Protein AF-A0A2S9FKC2-F1 (afdb_monomer_lite)

Foldseek 3Di:
DVVVQQVVCCVPPVDGPVVVLVVVLLVVLLVDLLVDAPVPDDLCVSCVVSPNPDSVVSQVVNCVVPVDGSVVSNVD

Structure (mmCIF, N/CA/C/O backbone):
data_AF-A0A2S9FKC2-F1
#
_entry.id   AF-A0A2S9FKC2-F1
#
loop_
_atom_site.group_PDB
_atom_site.id
_atom_site.type_symbol
_atom_site.label_atom_id
_atom_site.label_alt_id
_atom_site.label_comp_id
_atom_site.label_asym_id
_atom_site.label_entity_id
_atom_site.label_seq_id
_atom_site.pdbx_PDB_ins_code
_atom_site.Cartn_x
_atom_site.Cartn_y
_atom_site.Cartn_z
_atom_site.occupancy
_atom_site.B_iso_or_equiv
_atom_site.auth_seq_id
_atom_site.auth_comp_id
_atom_site.auth_asym_id
_atom_site.auth_atom_id
_atom_site.pdbx_PDB_model_num
ATOM 1 N N . THR A 1 1 ? 25.731 -5.696 -14.691 1.00 55.09 1 THR A N 1
ATOM 2 C CA . THR A 1 1 ? 25.521 -4.229 -14.570 1.00 55.09 1 THR A CA 1
ATOM 3 C C . THR A 1 1 ? 24.033 -3.948 -14.377 1.00 55.09 1 THR A C 1
ATOM 5 O O . THR A 1 1 ? 23.240 -4.850 -14.634 1.00 55.09 1 THR A O 1
ATOM 8 N N . PRO A 1 2 ? 23.604 -2.741 -13.958 1.00 61.47 2 PRO A N 1
ATOM 9 C CA . PRO A 1 2 ? 22.179 -2.392 -13.814 1.00 61.47 2 PRO A CA 1
ATOM 10 C C . PRO A 1 2 ? 21.322 -2.702 -15.060 1.00 61.47 2 PRO A C 1
ATOM 12 O O . PRO A 1 2 ? 20.153 -3.063 -14.939 1.00 61.47 2 PRO A O 1
ATOM 15 N N . ARG A 1 3 ? 21.928 -2.662 -16.257 1.00 62.59 3 ARG A N 1
ATOM 16 C CA . ARG A 1 3 ? 21.305 -3.058 -17.534 1.00 62.59 3 ARG A CA 1
ATOM 17 C C . ARG A 1 3 ? 20.968 -4.552 -17.623 1.00 62.59 3 ARG A C 1
ATOM 19 O O . ARG A 1 3 ? 19.933 -4.897 -18.179 1.00 62.59 3 ARG A O 1
ATOM 26 N N . THR A 1 4 ? 21.784 -5.434 -17.047 1.00 67.75 4 THR A N 1
ATOM 27 C CA . THR A 1 4 ? 21.540 -6.889 -17.039 1.00 67.75 4 THR A CA 1
ATOM 28 C C . THR A 1 4 ? 20.289 -7.242 -16.228 1.00 67.75 4 THR A C 1
ATOM 30 O O . THR A 1 4 ? 19.485 -8.054 -16.667 1.00 67.75 4 THR A O 1
ATOM 33 N N . VAL A 1 5 ? 20.068 -6.584 -15.082 1.00 61.78 5 VAL A N 1
ATOM 34 C CA . VAL A 1 5 ? 18.876 -6.807 -14.239 1.00 61.78 5 VAL A CA 1
ATOM 35 C C . VAL A 1 5 ? 17.606 -6.306 -14.932 1.00 61.78 5 VAL A C 1
ATOM 37 O O . VAL A 1 5 ? 16.594 -7.003 -14.947 1.00 61.78 5 VAL A O 1
ATOM 40 N N . GLN A 1 6 ? 17.663 -5.128 -15.562 1.00 59.72 6 GLN A N 1
ATOM 41 C CA . GLN A 1 6 ? 16.543 -4.596 -16.347 1.00 59.72 6 GLN A CA 1
ATOM 42 C C . GLN A 1 6 ? 16.190 -5.501 -17.538 1.00 59.72 6 GLN A C 1
ATOM 44 O O . GLN A 1 6 ? 15.010 -5.736 -17.797 1.00 59.72 6 GLN A O 1
ATOM 49 N N . TYR A 1 7 ? 17.201 -6.035 -18.230 1.00 60.38 7 TYR A N 1
ATOM 50 C CA . TYR A 1 7 ? 17.019 -6.944 -19.361 1.00 60.38 7 TYR A CA 1
ATOM 51 C C . TYR A 1 7 ? 16.388 -8.279 -18.939 1.00 60.38 7 TYR A C 1
ATOM 53 O O . TYR A 1 7 ? 15.447 -8.735 -19.583 1.00 60.38 7 TYR A O 1
ATOM 61 N N . MET A 1 8 ? 16.827 -8.871 -17.823 1.00 58.28 8 MET A N 1
ATOM 62 C CA . MET A 1 8 ? 16.269 -10.139 -17.328 1.00 58.28 8 MET A CA 1
ATOM 63 C C . MET A 1 8 ? 14.814 -10.013 -16.849 1.00 58.28 8 MET A C 1
ATOM 65 O O . MET A 1 8 ? 14.024 -10.923 -17.079 1.00 58.28 8 MET A O 1
ATOM 69 N N . PHE A 1 9 ? 14.420 -8.878 -16.260 1.00 54.22 9 PHE A N 1
ATOM 70 C CA . PHE A 1 9 ? 13.018 -8.621 -15.896 1.00 54.22 9 PHE A CA 1
ATOM 71 C C . PHE A 1 9 ? 12.108 -8.484 -17.119 1.00 54.22 9 PHE A C 1
ATOM 73 O O . PHE A 1 9 ? 11.026 -9.069 -17.153 1.00 54.22 9 PHE A O 1
ATOM 80 N N . ARG A 1 10 ? 12.571 -7.766 -18.151 1.00 54.47 10 ARG A N 1
ATOM 81 C CA . ARG A 1 10 ? 11.820 -7.631 -19.403 1.00 54.47 10 ARG A CA 1
ATOM 82 C C . ARG A 1 10 ? 11.705 -8.968 -20.143 1.00 54.47 10 ARG A C 1
ATOM 84 O O . ARG A 1 10 ? 10.669 -9.227 -20.733 1.00 54.47 10 ARG A O 1
ATOM 91 N N . LYS A 1 11 ? 12.750 -9.801 -20.102 1.00 54.16 11 LYS A N 1
ATOM 92 C CA . LYS A 1 11 ? 12.825 -11.077 -20.830 1.00 54.16 11 LYS A CA 1
ATOM 93 C C . LYS A 1 11 ? 12.032 -12.221 -20.179 1.00 54.16 11 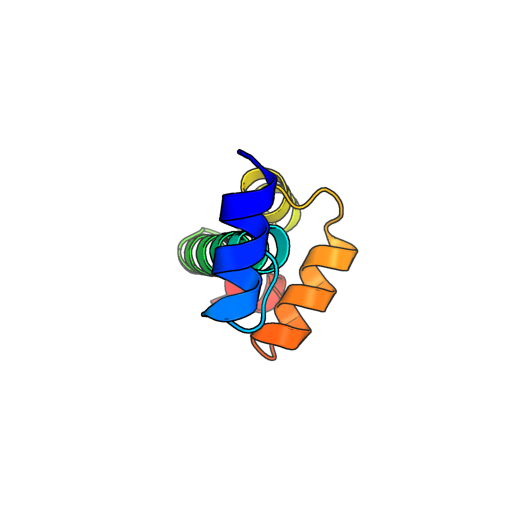LYS A C 1
ATOM 95 O O . LYS A 1 11 ? 11.690 -13.165 -20.881 1.00 54.16 11 LYS A O 1
ATOM 100 N N . HIS A 1 12 ? 11.755 -12.158 -18.874 1.00 55.72 12 HIS A N 1
ATOM 101 C CA . HIS A 1 12 ? 11.146 -13.282 -18.147 1.00 55.72 12 HIS A CA 1
ATOM 102 C C . HIS A 1 12 ? 9.813 -12.986 -17.446 1.00 55.72 12 HIS A C 1
ATOM 104 O O . HIS A 1 12 ? 9.162 -13.935 -17.024 1.00 55.72 12 HIS A O 1
ATOM 110 N N . LEU A 1 13 ? 9.396 -11.722 -17.295 1.00 57.66 13 LEU A N 1
ATOM 111 C CA . LEU A 1 13 ? 8.210 -11.368 -16.493 1.00 57.66 13 LEU A CA 1
ATOM 112 C C . LEU A 1 13 ? 7.277 -10.333 -17.155 1.00 57.66 13 LEU A C 1
ATOM 114 O O . LEU A 1 13 ? 6.397 -9.810 -16.476 1.00 57.66 13 LEU A O 1
ATOM 118 N N . ASP A 1 14 ? 7.504 -9.971 -18.427 1.00 62.53 14 ASP A N 1
ATOM 119 C CA . ASP A 1 14 ? 6.768 -8.922 -19.173 1.00 62.53 14 ASP A CA 1
ATOM 120 C C . ASP A 1 14 ? 6.632 -7.572 -18.438 1.00 62.53 14 ASP A C 1
ATOM 122 O O . ASP A 1 14 ? 5.812 -6.714 -18.765 1.00 62.53 14 ASP A O 1
ATOM 126 N N . THR A 1 15 ? 7.480 -7.332 -17.438 1.00 63.50 15 THR A N 1
ATOM 127 C CA . THR A 1 15 ? 7.344 -6.205 -16.518 1.00 63.50 15 THR A CA 1
ATOM 128 C C . THR A 1 15 ? 8.692 -5.567 -16.224 1.00 63.50 15 THR A C 1
ATOM 130 O O . THR A 1 15 ? 9.758 -6.142 -16.451 1.00 63.50 15 THR A O 1
ATOM 133 N N . THR A 1 16 ? 8.676 -4.330 -15.739 1.00 73.19 16 THR A N 1
ATOM 134 C CA . THR A 1 16 ? 9.897 -3.666 -15.280 1.00 73.19 16 THR A CA 1
ATOM 135 C C . THR A 1 16 ? 10.171 -4.043 -13.819 1.00 73.19 16 THR A C 1
ATOM 137 O O . THR A 1 16 ? 9.228 -4.275 -13.058 1.00 73.19 16 THR A O 1
ATOM 140 N N . PRO A 1 17 ? 11.436 -4.031 -13.359 1.00 73.38 17 PRO A N 1
ATOM 141 C CA . PRO A 1 17 ? 11.755 -4.258 -11.945 1.00 73.38 17 PRO A CA 1
ATOM 142 C C . PRO A 1 17 ? 10.959 -3.351 -10.994 1.00 73.38 17 PRO A C 1
ATOM 144 O O . PRO A 1 17 ? 10.546 -3.760 -9.911 1.00 73.38 17 PRO A O 1
ATOM 147 N N . THR A 1 18 ? 10.693 -2.113 -11.418 1.00 77.44 18 THR A N 1
ATOM 148 C CA . THR A 1 18 ? 9.919 -1.136 -10.648 1.00 77.44 18 THR A CA 1
ATOM 149 C C . THR A 1 18 ? 8.433 -1.478 -10.573 1.00 77.44 18 THR A C 1
ATOM 151 O O . THR A 1 18 ? 7.825 -1.263 -9.526 1.00 77.44 18 THR A O 1
ATOM 154 N N . ALA A 1 19 ? 7.843 -2.024 -11.637 1.00 81.50 19 ALA A N 1
ATOM 155 C CA . ALA A 1 19 ? 6.455 -2.477 -11.635 1.00 81.50 19 ALA A CA 1
ATOM 156 C C . ALA A 1 19 ? 6.272 -3.730 -10.765 1.00 81.50 19 ALA A C 1
ATOM 158 O O . ALA A 1 19 ? 5.346 -3.776 -9.957 1.00 81.50 19 ALA A O 1
ATOM 159 N N . TYR A 1 20 ? 7.206 -4.683 -10.827 1.00 85.19 20 TYR A N 1
ATOM 160 C CA . TYR A 1 20 ? 7.184 -5.862 -9.958 1.00 85.19 20 TYR A CA 1
ATOM 161 C C . TYR A 1 20 ? 7.314 -5.503 -8.470 1.00 85.19 20 TYR A C 1
ATOM 163 O O . TYR A 1 20 ? 6.513 -5.937 -7.643 1.00 85.19 20 TYR A O 1
ATOM 171 N N . LEU A 1 21 ? 8.268 -4.632 -8.117 1.00 87.44 21 LEU A N 1
ATOM 172 C CA . LEU A 1 21 ? 8.404 -4.142 -6.741 1.00 87.44 21 LEU A CA 1
ATOM 173 C C . LEU A 1 21 ? 7.157 -3.387 -6.266 1.00 87.44 21 LEU A C 1
ATOM 175 O O . LEU A 1 21 ? 6.764 -3.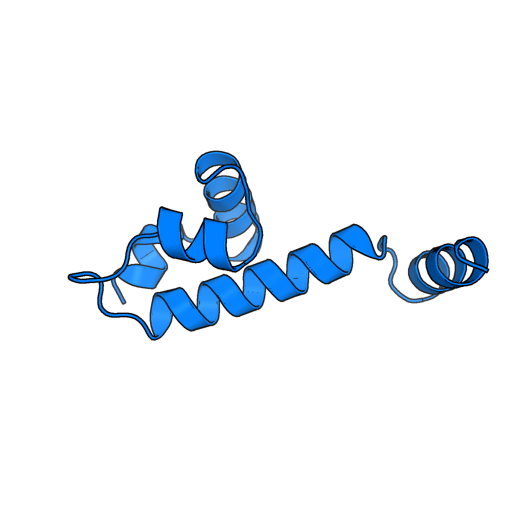523 -5.107 1.00 87.44 21 LEU A O 1
ATOM 179 N N . ARG A 1 22 ? 6.513 -2.610 -7.147 1.00 90.88 22 ARG A N 1
ATOM 180 C CA . ARG A 1 22 ? 5.234 -1.953 -6.836 1.00 90.88 22 ARG A CA 1
ATOM 181 C C . ARG A 1 22 ? 4.129 -2.967 -6.552 1.00 90.88 22 ARG A C 1
ATOM 183 O O . ARG A 1 22 ? 3.411 -2.774 -5.579 1.00 90.88 22 ARG A O 1
ATOM 190 N N . ALA A 1 23 ? 4.026 -4.045 -7.329 1.00 91.38 23 ALA A N 1
ATOM 191 C CA . ALA A 1 23 ? 3.043 -5.102 -7.088 1.00 91.38 23 ALA A CA 1
ATOM 192 C C . ALA A 1 23 ? 3.259 -5.783 -5.725 1.00 91.38 23 ALA A C 1
ATOM 194 O O . ALA A 1 23 ? 2.311 -5.945 -4.958 1.00 91.38 23 ALA A O 1
ATOM 195 N N . ILE A 1 24 ? 4.513 -6.090 -5.366 1.00 94.62 24 ILE A N 1
ATOM 196 C CA . ILE A 1 24 ? 4.848 -6.638 -4.040 1.00 94.62 24 ILE A CA 1
ATOM 197 C C . ILE A 1 24 ? 4.445 -5.666 -2.926 1.00 94.62 24 ILE A C 1
ATOM 199 O O . ILE A 1 24 ? 3.792 -6.072 -1.967 1.00 94.62 24 ILE A O 1
ATOM 203 N N . ARG A 1 25 ? 4.804 -4.382 -3.047 1.00 96.00 25 ARG A N 1
ATOM 204 C CA . ARG A 1 25 ? 4.438 -3.349 -2.061 1.00 96.00 25 ARG A CA 1
ATOM 205 C C . ARG A 1 25 ? 2.927 -3.224 -1.905 1.00 96.00 25 ARG A C 1
ATOM 207 O O . ARG A 1 25 ? 2.438 -3.136 -0.786 1.00 96.00 25 ARG A O 1
ATOM 214 N N . LEU A 1 26 ? 2.189 -3.271 -3.012 1.00 96.69 26 LEU A N 1
ATOM 215 C CA . LEU A 1 26 ? 0.732 -3.199 -3.015 1.00 96.69 26 LEU A CA 1
ATOM 216 C C . LEU A 1 26 ? 0.095 -4.423 -2.336 1.00 96.69 26 LEU A C 1
ATOM 218 O O . LEU A 1 26 ? -0.874 -4.282 -1.593 1.00 96.69 26 LEU A O 1
ATOM 222 N N . LYS A 1 27 ? 0.657 -5.621 -2.546 1.00 97.50 27 LYS A N 1
ATOM 223 C CA . LYS A 1 27 ? 0.249 -6.856 -1.854 1.00 97.50 27 LYS A CA 1
ATOM 224 C C . LYS A 1 27 ? 0.467 -6.765 -0.351 1.00 97.50 27 LYS A C 1
ATOM 226 O O . LYS A 1 27 ? -0.454 -7.035 0.413 1.00 97.50 27 LYS A O 1
ATOM 231 N N . ARG A 1 28 ? 1.654 -6.335 0.076 1.00 97.94 28 ARG A N 1
ATOM 232 C CA . ARG A 1 28 ? 1.971 -6.183 1.502 1.00 97.94 28 ARG A CA 1
ATOM 233 C C . ARG A 1 28 ? 1.124 -5.109 2.187 1.00 97.94 28 ARG A C 1
ATOM 235 O O . ARG A 1 28 ? 0.655 -5.334 3.295 1.00 97.94 28 ARG A O 1
ATOM 242 N N . ALA A 1 29 ? 0.856 -3.997 1.503 1.00 97.75 29 ALA A N 1
ATOM 243 C CA . ALA A 1 29 ? -0.053 -2.969 1.999 1.00 97.75 29 ALA A CA 1
ATOM 244 C C . ALA A 1 29 ? -1.465 -3.521 2.241 1.00 97.75 29 ALA A C 1
ATOM 246 O O . ALA A 1 29 ? -2.068 -3.218 3.265 1.00 97.75 29 ALA A O 1
ATOM 247 N N . ARG A 1 30 ? -1.985 -4.369 1.342 1.00 97.75 30 ARG A N 1
ATOM 248 C CA . ARG A 1 30 ? -3.286 -5.027 1.542 1.00 97.75 30 ARG A CA 1
ATOM 249 C C . ARG A 1 30 ? -3.287 -5.969 2.745 1.00 97.75 30 ARG A C 1
ATOM 251 O O . ARG A 1 30 ? -4.231 -5.934 3.525 1.00 97.75 30 ARG A O 1
ATOM 258 N N . GLU A 1 31 ? -2.254 -6.800 2.879 1.00 97.75 31 GLU A N 1
ATOM 259 C CA . GLU A 1 31 ? -2.105 -7.722 4.017 1.00 97.75 31 GLU A CA 1
ATOM 260 C C . GLU A 1 31 ? -2.128 -6.967 5.348 1.00 97.75 31 GLU A C 1
ATOM 262 O O . GLU A 1 31 ? -2.833 -7.365 6.269 1.00 97.75 31 GLU A O 1
ATOM 267 N N . GLU A 1 32 ? -1.415 -5.844 5.425 1.00 97.50 32 GLU A N 1
ATOM 268 C CA . GLU A 1 32 ? -1.430 -4.992 6.608 1.00 97.50 32 GLU A CA 1
ATOM 269 C C . GLU A 1 32 ? -2.794 -4.355 6.857 1.00 97.50 32 GLU A C 1
ATOM 271 O O . GLU A 1 32 ? -3.252 -4.396 7.992 1.00 97.50 32 GLU A O 1
ATOM 276 N N . LEU A 1 33 ? -3.442 -3.777 5.838 1.00 97.50 33 LEU A N 1
ATOM 277 C CA . LEU A 1 33 ? -4.748 -3.128 6.010 1.00 97.50 33 LEU A CA 1
ATOM 278 C C . LEU A 1 33 ? -5.774 -4.091 6.615 1.00 97.50 33 LEU A C 1
ATOM 280 O O . LEU A 1 33 ? -6.494 -3.696 7.518 1.00 97.50 33 LEU A O 1
ATOM 284 N N . ILE A 1 34 ? -5.794 -5.344 6.156 1.00 96.94 34 ILE A N 1
ATOM 285 C CA . ILE A 1 34 ? -6.716 -6.381 6.647 1.00 96.94 34 ILE A CA 1
ATOM 286 C C . ILE A 1 34 ? -6.353 -6.847 8.064 1.00 96.94 34 ILE A C 1
ATOM 288 O O . ILE A 1 34 ? -7.222 -7.245 8.826 1.00 96.94 34 ILE A O 1
ATOM 292 N N . ALA A 1 35 ? -5.069 -6.829 8.423 1.00 96.25 35 ALA A N 1
ATOM 293 C CA . ALA A 1 35 ? -4.608 -7.236 9.751 1.00 96.25 35 ALA A CA 1
ATOM 294 C C . ALA A 1 35 ? -4.659 -6.105 10.796 1.00 96.25 35 ALA A C 1
ATOM 296 O O . ALA A 1 35 ? -4.344 -6.340 11.962 1.00 96.25 35 ALA A O 1
ATOM 297 N N . SER A 1 36 ? -4.980 -4.877 10.384 1.00 95.19 36 SER A N 1
ATOM 298 C CA . SER A 1 36 ? -4.861 -3.680 11.215 1.00 95.19 36 SER A CA 1
ATOM 299 C C . SER A 1 36 ? -6.190 -3.256 11.824 1.00 95.19 36 SER A C 1
ATOM 301 O O . SER A 1 36 ? -7.228 -3.288 11.174 1.00 95.19 36 SER A O 1
ATOM 303 N N . ASP A 1 37 ? -6.140 -2.737 13.049 1.00 92.38 37 ASP A N 1
ATOM 304 C CA . ASP A 1 37 ? -7.288 -2.072 13.659 1.00 92.38 37 ASP A CA 1
ATOM 305 C C . ASP A 1 37 ? -7.453 -0.648 13.091 1.00 92.38 37 ASP A C 1
ATOM 307 O O . ASP A 1 37 ? -6.558 0.203 13.176 1.00 92.38 37 ASP A O 1
ATOM 311 N N . ARG A 1 38 ? -8.633 -0.383 12.521 1.00 90.50 38 ARG A N 1
ATOM 312 C CA . ARG A 1 38 ? -9.039 0.908 11.943 1.00 90.50 38 ARG A CA 1
ATOM 313 C C . ARG A 1 38 ? -9.104 2.066 12.938 1.00 90.50 38 ARG A C 1
ATOM 315 O O . ARG A 1 38 ? -9.163 3.213 12.507 1.00 90.50 38 ARG A O 1
ATOM 322 N N . THR A 1 39 ? -9.151 1.793 14.240 1.00 91.75 39 THR A N 1
ATOM 323 C CA . THR A 1 39 ? -9.163 2.837 15.276 1.00 91.75 39 THR A CA 1
ATOM 324 C C . THR A 1 39 ? -7.786 3.470 15.472 1.00 91.75 39 THR A C 1
ATOM 326 O O . THR A 1 39 ? -7.701 4.633 15.859 1.00 91.75 39 THR A O 1
ATOM 329 N N . ILE A 1 40 ? -6.717 2.737 15.144 1.00 93.50 40 ILE A N 1
ATOM 330 C CA . ILE A 1 40 ? -5.323 3.176 15.310 1.00 93.50 40 ILE A CA 1
ATOM 331 C C . ILE A 1 40 ? -4.566 3.295 13.983 1.00 93.50 40 ILE A C 1
ATOM 333 O O . ILE A 1 40 ? -3.498 3.904 13.931 1.00 93.50 40 ILE A O 1
ATOM 337 N N . THR A 1 41 ? -5.108 2.731 12.902 1.00 95.56 41 THR A N 1
ATOM 338 C CA . THR A 1 41 ? -4.447 2.671 11.595 1.00 95.56 41 THR A CA 1
ATOM 339 C C . THR A 1 41 ? -5.188 3.504 10.565 1.00 95.56 41 THR A C 1
ATOM 341 O O . THR A 1 41 ? -6.414 3.505 10.498 1.00 95.56 41 THR A O 1
ATOM 344 N N . THR A 1 42 ? -4.434 4.186 9.701 1.00 97.00 42 THR A N 1
ATOM 345 C CA . THR A 1 42 ? -4.992 4.919 8.562 1.00 97.00 42 THR A CA 1
ATOM 346 C C . THR A 1 42 ? -4.431 4.391 7.251 1.00 97.00 42 THR A C 1
ATOM 348 O O . THR A 1 42 ? -3.267 4.001 7.157 1.00 97.00 42 THR A O 1
ATOM 351 N N . VAL A 1 43 ? -5.243 4.459 6.196 1.00 96.88 43 VAL A N 1
ATOM 352 C CA . VAL A 1 43 ? -4.820 4.117 4.830 1.00 96.88 43 VAL A CA 1
ATOM 353 C C . VAL A 1 43 ? -3.582 4.912 4.401 1.00 96.88 43 VAL A C 1
ATOM 355 O O . VAL A 1 43 ? -2.696 4.364 3.750 1.00 96.88 43 VAL A O 1
ATOM 358 N N . ALA A 1 44 ? -3.492 6.191 4.781 1.00 97.25 44 ALA A N 1
ATOM 359 C CA . ALA A 1 44 ? -2.350 7.040 4.455 1.00 97.25 44 ALA A CA 1
ATOM 360 C C . ALA A 1 44 ? -1.054 6.562 5.130 1.00 97.25 44 ALA A C 1
ATOM 362 O O . ALA A 1 44 ? -0.013 6.521 4.476 1.00 97.25 44 ALA A O 1
ATOM 363 N N . ALA A 1 45 ? -1.121 6.151 6.402 1.00 97.31 45 ALA A N 1
ATOM 364 C CA . ALA A 1 45 ? 0.033 5.614 7.119 1.00 97.31 45 ALA A CA 1
ATOM 365 C C . ALA A 1 45 ? 0.539 4.312 6.479 1.00 97.31 45 ALA A C 1
ATOM 367 O O . ALA A 1 45 ? 1.736 4.180 6.221 1.00 97.31 45 ALA A O 1
ATOM 368 N N . VAL A 1 46 ? -0.369 3.391 6.138 1.00 97.56 46 VAL A N 1
ATOM 369 C CA . VAL A 1 46 ? -0.005 2.135 5.463 1.00 97.56 46 VAL A CA 1
ATOM 370 C C . VAL A 1 46 ? 0.589 2.402 4.076 1.00 97.56 46 VAL A C 1
ATOM 372 O O . VAL A 1 46 ? 1.629 1.844 3.722 1.00 97.56 46 VAL A O 1
ATOM 375 N N . ALA A 1 47 ? -0.015 3.302 3.294 1.00 96.94 47 ALA A N 1
ATOM 376 C CA . ALA A 1 47 ? 0.502 3.688 1.983 1.00 96.94 47 ALA A CA 1
ATOM 377 C C . ALA A 1 47 ? 1.934 4.246 2.083 1.00 96.94 47 ALA A C 1
ATOM 379 O O . ALA A 1 47 ? 2.829 3.786 1.368 1.00 96.94 47 ALA A O 1
ATOM 380 N N . ALA A 1 48 ? 2.174 5.174 3.012 1.00 97.06 48 ALA A N 1
ATOM 381 C CA . ALA A 1 48 ? 3.496 5.745 3.249 1.00 97.06 48 ALA A CA 1
ATOM 382 C C . ALA A 1 48 ? 4.516 4.673 3.670 1.00 97.06 48 ALA A C 1
ATOM 384 O O . ALA A 1 48 ? 5.618 4.629 3.118 1.00 97.06 48 ALA A O 1
ATOM 385 N N . ARG A 1 49 ? 4.132 3.754 4.570 1.00 97.06 49 ARG A N 1
ATOM 386 C CA . ARG A 1 49 ? 4.991 2.664 5.064 1.00 97.06 49 ARG A CA 1
ATOM 387 C C . ARG A 1 49 ? 5.483 1.737 3.954 1.00 97.06 49 ARG A C 1
ATOM 389 O O . ARG A 1 49 ? 6.640 1.323 3.971 1.00 97.06 49 ARG A O 1
ATOM 396 N N . TRP A 1 50 ? 4.647 1.463 2.952 1.00 97.19 50 TRP A N 1
ATOM 397 C CA . TRP A 1 50 ? 5.024 0.651 1.786 1.00 97.19 50 TRP A CA 1
ATOM 398 C C . TRP A 1 50 ? 5.601 1.459 0.619 1.00 97.19 50 TRP A C 1
ATOM 400 O O . TRP A 1 50 ? 5.843 0.914 -0.462 1.00 97.19 50 TRP A O 1
ATOM 410 N N . GLY A 1 51 ? 5.890 2.744 0.830 1.00 94.81 51 GLY A N 1
ATOM 411 C CA . GLY A 1 51 ? 6.589 3.588 -0.135 1.00 94.81 51 GLY A CA 1
ATOM 412 C C . GLY A 1 51 ? 5.693 4.179 -1.224 1.00 94.81 51 GLY A C 1
ATOM 413 O O . GLY A 1 51 ? 6.178 4.456 -2.325 1.00 94.81 51 GLY A O 1
ATOM 414 N N . PHE A 1 52 ? 4.403 4.370 -0.944 1.00 95.44 52 PHE A N 1
ATOM 415 C CA . PHE A 1 52 ? 3.496 5.142 -1.787 1.00 95.44 52 PHE A CA 1
ATOM 416 C C . PHE A 1 52 ? 3.401 6.582 -1.273 1.00 95.44 52 PHE A C 1
ATOM 418 O O . PHE A 1 52 ? 2.767 6.853 -0.259 1.00 95.44 52 PHE A O 1
ATOM 425 N N . ALA A 1 53 ? 4.007 7.520 -2.004 1.00 92.69 53 ALA A N 1
ATOM 426 C CA . ALA A 1 53 ? 4.053 8.933 -1.614 1.00 92.69 53 ALA A CA 1
ATOM 427 C C . ALA A 1 53 ? 2.691 9.650 -1.691 1.00 92.69 53 ALA A C 1
ATOM 429 O O . ALA A 1 53 ? 2.474 10.645 -1.008 1.00 92.69 53 ALA A O 1
ATOM 430 N N . HIS A 1 54 ? 1.775 9.163 -2.533 1.00 95.25 54 HIS A N 1
ATOM 431 C CA . HIS A 1 54 ? 0.475 9.791 -2.757 1.00 95.25 54 HIS A CA 1
ATOM 432 C C . HIS A 1 54 ? -0.656 8.805 -2.481 1.00 95.25 54 HIS A C 1
ATOM 434 O O . HIS A 1 54 ? -0.904 7.898 -3.281 1.00 95.25 54 HIS A O 1
ATOM 440 N N . THR A 1 55 ? -1.392 9.030 -1.393 1.00 95.12 55 THR A N 1
ATOM 441 C CA . THR A 1 55 ? -2.504 8.171 -0.960 1.00 95.12 55 THR A CA 1
ATOM 442 C C . THR A 1 55 ? -3.590 8.031 -2.029 1.00 95.12 55 THR A C 1
ATOM 444 O O . THR A 1 55 ? -4.100 6.937 -2.236 1.00 95.12 55 THR A O 1
ATOM 447 N N . GLY A 1 56 ? -3.901 9.098 -2.776 1.00 95.75 56 GLY A N 1
ATOM 448 C CA . GLY A 1 56 ? -4.886 9.040 -3.864 1.00 95.75 56 GLY A CA 1
ATOM 449 C C . GLY A 1 56 ? -4.459 8.124 -5.018 1.00 95.75 56 GLY A C 1
ATOM 450 O O . GLY A 1 56 ? -5.234 7.283 -5.461 1.00 95.75 56 GLY A O 1
ATOM 451 N N . ARG A 1 57 ? -3.197 8.219 -5.467 1.00 95.31 57 ARG A N 1
ATOM 452 C CA . ARG A 1 57 ? -2.657 7.340 -6.526 1.00 95.31 57 ARG A CA 1
ATOM 453 C C . ARG A 1 57 ? -2.560 5.892 -6.053 1.00 95.31 57 ARG A C 1
ATOM 455 O O . ARG A 1 57 ? -2.840 4.989 -6.834 1.00 95.31 57 ARG A O 1
ATOM 462 N N . PHE A 1 58 ? -2.202 5.687 -4.786 1.00 97.19 58 PHE A N 1
ATOM 463 C CA . PHE A 1 58 ? -2.255 4.377 -4.145 1.00 97.19 58 PHE A CA 1
ATOM 464 C C . PHE A 1 58 ? -3.675 3.809 -4.156 1.00 97.19 58 PHE A C 1
ATOM 466 O O . PHE A 1 58 ? -3.857 2.687 -4.604 1.00 97.19 58 PHE A O 1
ATOM 473 N N . ALA A 1 59 ? -4.682 4.582 -3.740 1.00 97.38 59 ALA A N 1
ATOM 474 C CA . ALA A 1 59 ? -6.067 4.122 -3.685 1.00 97.38 59 ALA A CA 1
ATOM 475 C C . ALA A 1 59 ? -6.631 3.752 -5.066 1.00 97.38 59 ALA A C 1
ATOM 477 O O . ALA A 1 59 ? -7.321 2.742 -5.175 1.00 97.38 59 ALA A O 1
ATOM 478 N N . VAL A 1 60 ? -6.303 4.523 -6.112 1.00 97.50 60 VAL A N 1
ATOM 479 C CA . VAL A 1 60 ? -6.659 4.189 -7.503 1.00 97.50 60 VAL A CA 1
ATOM 480 C C . VAL A 1 60 ? -6.009 2.870 -7.914 1.00 97.50 60 VAL A C 1
ATOM 482 O O . VAL A 1 60 ? -6.711 1.927 -8.252 1.00 97.50 60 VAL A O 1
ATOM 485 N N . GLN A 1 61 ? -4.685 2.752 -7.776 1.00 95.69 61 GLN A N 1
ATOM 486 C CA . GLN A 1 61 ? -3.966 1.534 -8.157 1.00 95.69 61 GLN A CA 1
ATOM 487 C C . GLN A 1 61 ? -4.426 0.299 -7.364 1.00 95.69 61 GLN A C 1
ATOM 489 O O . GLN A 1 61 ? -4.501 -0.806 -7.900 1.00 95.69 61 GLN A O 1
ATOM 494 N N . PHE A 1 62 ? -4.720 0.481 -6.078 1.00 97.69 62 PHE A N 1
ATOM 495 C CA . PHE A 1 62 ? -5.233 -0.561 -5.199 1.00 97.69 62 PHE A CA 1
ATOM 496 C C . PHE A 1 62 ? -6.593 -1.058 -5.690 1.00 97.69 62 PHE A C 1
ATOM 498 O O . PHE A 1 62 ? -6.780 -2.266 -5.828 1.00 97.69 62 PHE A O 1
ATOM 505 N N . ARG A 1 63 ? -7.506 -0.139 -6.029 1.00 97.75 63 ARG A N 1
ATOM 506 C CA . ARG A 1 63 ? -8.817 -0.477 -6.589 1.00 97.75 63 ARG A CA 1
ATOM 507 C C . ARG A 1 63 ? -8.700 -1.164 -7.944 1.00 97.75 63 ARG A C 1
ATOM 509 O O . ARG A 1 63 ? -9.350 -2.183 -8.139 1.00 97.75 63 ARG A O 1
ATOM 516 N N . ASP A 1 64 ? -7.838 -0.670 -8.828 1.00 96.69 64 ASP A N 1
ATOM 517 C CA . ASP A 1 64 ? -7.601 -1.288 -10.139 1.00 96.69 64 ASP A CA 1
ATOM 518 C C . ASP A 1 64 ? -7.082 -2.733 -10.007 1.00 96.69 64 ASP A C 1
ATOM 520 O O . ASP A 1 64 ? -7.335 -3.566 -10.871 1.00 96.69 64 ASP A O 1
ATOM 5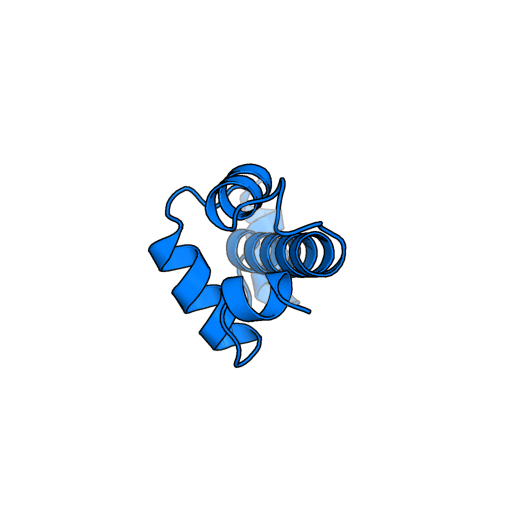24 N N . THR A 1 65 ? -6.371 -3.045 -8.915 1.00 96.06 65 THR A N 1
ATOM 525 C CA . THR A 1 65 ? -5.781 -4.374 -8.678 1.00 96.06 65 THR A CA 1
ATOM 526 C C . THR A 1 65 ? -6.717 -5.328 -7.928 1.00 96.06 65 THR A C 1
ATOM 528 O O . THR A 1 65 ? -6.726 -6.521 -8.224 1.00 96.06 65 THR A O 1
ATOM 531 N N . TYR A 1 66 ? -7.478 -4.842 -6.941 1.00 96.50 66 TYR A N 1
ATOM 532 C CA . TYR A 1 66 ? -8.261 -5.690 -6.027 1.00 96.50 66 TYR A CA 1
ATOM 533 C C . TYR A 1 66 ? -9.779 -5.526 -6.142 1.00 96.50 66 TYR A C 1
ATOM 535 O O . TYR 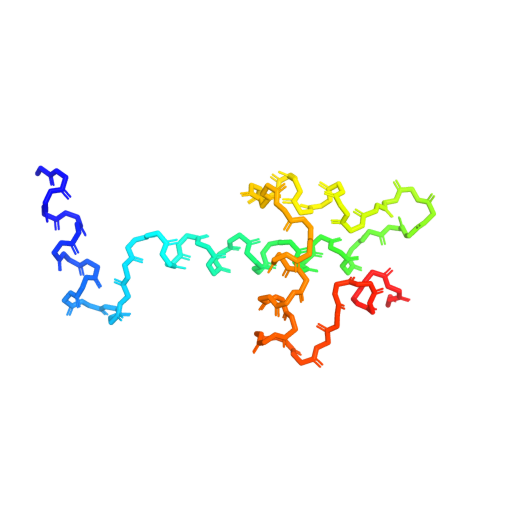A 1 66 ? -10.514 -6.246 -5.472 1.00 96.50 66 TYR A O 1
ATOM 543 N N . GLY A 1 67 ? -10.261 -4.577 -6.946 1.00 97.12 67 GLY A N 1
ATOM 544 C CA . GLY A 1 67 ? -11.689 -4.291 -7.112 1.00 97.12 67 GLY A CA 1
ATOM 545 C C . GLY A 1 67 ? -12.349 -3.577 -5.925 1.00 97.12 67 GLY A C 1
ATOM 546 O O . GLY A 1 67 ? -13.519 -3.225 -6.007 1.00 97.12 67 GLY A O 1
ATOM 547 N N . GLU A 1 68 ? -11.613 -3.318 -4.843 1.00 96.81 68 GLU A N 1
ATOM 548 C CA . GLU A 1 68 ? -12.083 -2.620 -3.640 1.00 96.81 68 GLU A CA 1
ATOM 549 C C . GLU A 1 68 ? -11.122 -1.488 -3.259 1.00 96.81 68 GLU A C 1
ATOM 551 O O . GLU A 1 68 ? -9.957 -1.483 -3.653 1.00 96.81 68 GLU A O 1
ATOM 556 N N . SER A 1 69 ? -11.584 -0.501 -2.496 1.00 97.62 69 SER A N 1
ATOM 557 C CA . SER A 1 69 ? -10.717 0.550 -1.961 1.00 97.62 69 SER A CA 1
ATOM 558 C C . SER A 1 69 ? -9.916 0.072 -0.739 1.00 97.62 69 SER A C 1
ATOM 560 O O . SER A 1 69 ? -10.368 -0.789 0.015 1.00 97.62 69 SER A O 1
ATOM 562 N N . PRO A 1 70 ? -8.754 0.683 -0.451 1.00 96.88 70 PRO A N 1
ATOM 563 C CA . PRO A 1 70 ? -7.989 0.356 0.753 1.00 96.88 70 PRO A CA 1
ATOM 564 C C . PRO A 1 70 ? -8.749 0.653 2.058 1.00 96.88 70 PRO A C 1
ATOM 566 O O . PRO A 1 70 ? -8.495 0.012 3.073 1.00 96.88 70 PRO A O 1
ATOM 569 N N . HIS A 1 71 ? -9.705 1.589 2.038 1.00 96.88 71 HIS A N 1
ATOM 570 C CA . HIS A 1 71 ? -10.594 1.839 3.175 1.00 96.88 71 HIS A CA 1
ATOM 571 C C . HIS A 1 71 ? -11.570 0.685 3.410 1.00 96.88 71 HIS A C 1
ATOM 573 O O . HIS A 1 71 ? -11.887 0.395 4.558 1.00 96.88 71 HIS A O 1
ATOM 579 N N . GLU A 1 72 ? -12.048 0.028 2.352 1.00 96.81 72 GLU A N 1
ATOM 580 C CA . GLU A 1 72 ? -12.885 -1.168 2.483 1.00 96.81 72 GLU A CA 1
ATOM 581 C C . GLU A 1 72 ? -12.079 -2.328 3.059 1.00 96.81 72 GLU A C 1
ATOM 583 O O . GLU A 1 72 ? -12.541 -2.953 4.008 1.00 96.81 72 GLU A O 1
ATOM 588 N N . SER A 1 73 ? -1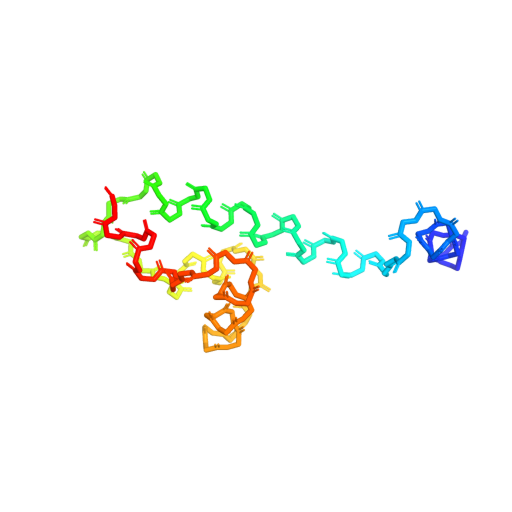0.848 -2.549 2.585 1.00 96.50 73 SER A N 1
ATOM 589 C CA . SER A 1 73 ? -9.967 -3.576 3.159 1.00 96.50 73 SER A CA 1
ATOM 590 C C . SER A 1 73 ? -9.636 -3.334 4.635 1.00 96.50 73 SER A C 1
ATOM 592 O O . SER A 1 73 ? -9.595 -4.296 5.385 1.00 96.50 73 SER A O 1
ATOM 594 N N . LEU A 1 74 ? -9.451 -2.078 5.061 1.00 95.94 74 LEU A N 1
ATOM 595 C CA . LEU A 1 74 ? -9.214 -1.717 6.470 1.00 95.94 74 LEU A CA 1
ATOM 596 C C . LEU A 1 74 ? -10.469 -1.829 7.355 1.00 95.94 74 LEU A C 1
ATOM 598 O O . LEU A 1 74 ? -10.387 -1.782 8.577 1.00 95.94 74 LEU A O 1
ATOM 602 N N . ARG A 1 75 ? -11.662 -1.893 6.756 1.00 93.19 75 ARG A N 1
ATOM 603 C CA . ARG A 1 75 ? -12.924 -2.027 7.500 1.00 93.19 75 ARG A CA 1
ATOM 604 C C . ARG A 1 75 ? -13.332 -3.479 7.743 1.00 93.19 75 ARG A C 1
ATOM 606 O O . ARG A 1 75 ? -14.290 -3.656 8.500 1.00 93.19 75 ARG A O 1
ATOM 613 N N . ARG A 1 76 ? -12.679 -4.435 7.079 1.00 84.38 76 ARG A N 1
ATOM 614 C CA . ARG A 1 76 ? -12.870 -5.878 7.272 1.00 84.38 76 ARG A CA 1
ATOM 615 C C . ARG A 1 76 ? -12.211 -6.319 8.567 1.00 84.38 76 ARG A C 1
ATOM 617 O O . ARG A 1 76 ? -12.824 -7.180 9.227 1.00 84.38 76 ARG A O 1
#

Sequence (76 aa):
TPRTVQYMFRKHLDTTPTAYLRAIRLKRAREELIASDRTITTVAAVAARWGFAHTGRFAVQFRDTYGESPHESLRR

pLDDT: mean 87.32, std 14.88, range [54.16, 97.94]

Secondary structure (DSSP, 8-state):
-HHHHHHHHHHHHSS-HHHHHHHHHHHHHHHHHHHS-TTT--HHHHHHHTT-S-HHHHHHHHHHHHSS-HHHHHH-

Radius of gyration: 14.36 Å; chains: 1; bounding box: 38×23×36 Å

=== Feature glossary ===
Feature key, reading from the visual/contextual features back to the raw sequence:

Rendered structure images. Structure images are PyMOL renders from six orthogonal camera directions. Cartoon representation draws helices as coils and strands as arrows; sticks shows the backbone as bonds; surface shows the solvent-excluded envelope. Rainbow coloring maps sequence position to hue (blue→red, N→C); chain coloring assigns a distinct color per polypeptide.

Contact-map, Ramachandran, and PAE plots. Three diagnostic plots accompany the record. The Cα contact map visualizes the tertiary structure as a 2D adjacency matrix (8 Å cutoff, sequence-local contacts suppressed). The Ramachandran plot shows the distribution of backbone (φ, ψ) torsions, with points in the α and β basins reflecting secondary structure content. The PAE plot shows AlphaFold's inter-residue confidence as a color matrix.

InterPro / GO / CATH / organism. The annotation block draws on four external resources. InterPro: which protein families and domains the sequence belongs to. GO: standardized te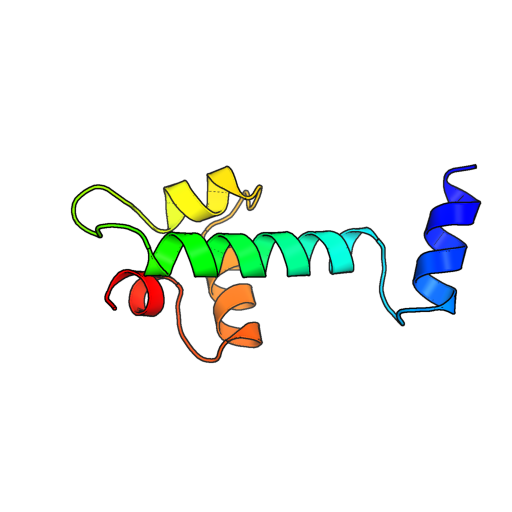rms for what the protein does, what process it participates in, and where in the cell it acts. CATH: which structural fold it has in the CATH hierarchy. Organism: the species of origin.

Nearest PDB structures. Structural nearest neighbors (via Foldseek easy-search vs the PDB). Reported per hit: target PDB id, E-value, and alignment TM-score. A TM-score above ~0.5 is the conventional threshold for 'same fold'.

Predicted aligned error. Predicted aligned error is AlphaFold's pairwise confidence. Unlike pLDDT (per-residue), PAE is per-residue-pair and captures whether two parts of the structure are correctly placed relative to each other. Units are ångströms of expected positional error.

Solvent-accessible surface area. SASA measures how much of the protein is reachable by solvent. It is computed by rolling a water-sized probe over the atomic surface and summing the exposed area (Å²). Per-residue SASA distinguishes core (buried, low SASA) from surface (exposed, high SASA) residues; total SASA is a whole-molecule size measure.

B-factor. Crystallographic B-factors measure how much each atom's electron density is smeared out, in Å². They rise in mobile loops and surface residues and fall in the buried interior. In AlphaFold models this column is repurposed to hold pLDDT instead.

pLDDT. For AlphaFold models, the B-factor field carries pLDDT — the model's own estimate of local accuracy on a 0–100 scale. Regions with pLDDT<50 should be treated as essentially unmodeled; they often correspond to intrinsically disordered segments.

Backbone torsions (φ/ψ). φ (phi) and ψ (psi) are the two rotatable backbone dihedrals per residue: φ is the C(i-1)–N–Cα–C torsion, ψ is the N–Cα–C–N(i+1) torsion, both in degrees on (−180°, 180°]. α-helical residues cluster near (−60°, −45°); β-strand residues near (−120°, +130°). A Ramachandran plot is simply a scatter of (φ, ψ) for every residue.

Radius of gyration, Cα contacts, bounding box. Radius of gyration (Rg) is the root-mean-square distance of Cα atoms from their centroid — a single number for overall size and compactness. A globular domain of N residues has Rg ≈ 2.2·N^0.38 Å; an extended or disordered chain has a much larger Rg. The Cα contact count is the number of residue pairs whose Cα atoms are within 8 Å and are more than four positions apart in sequence — a standard proxy for tertiary packing density. The bounding box is the smallest axis-aligned box enclosing all Cα atoms.

Secondary structure (3-state, P-SEA). Three-state secondary structure (P-SEA) collapses the eight DSSP classes into helix (a), strand (b), and coil (c). P-SEA assigns these from Cα geometry alone — distances and angles — without requiring backbone oxygens, so it works on any Cα trace.

Secondary structure (8-state, DSSP). Secondary structure is the local, repeating backbone conformation. DSSP classifies it into eight states by reading the hydrogen-bond network: three helix types (H, G, I), two β types (E, B), two non-regular types (T, S), and unstructured coil (-).

Foldseek 3Di. The Foldseek 3Di string encodes local tertiary geometry as a 20-letter alphabet — one character per residue — derived from the relative positions of nearby Cα atoms. Unlike the amino-acid sequence, 3Di is a direct function of the 3D structure, so two proteins with the same fold have similar 3Di strings even at low sequence identity.

mmCIF coordinates. Structure coordinates are given as an mmCIF _atom_site loop: one row per atom with element, residue name, chain id, sequence number, and x/y/z position in Å. Only the four main-chain atoms per residue are included here; side chains are omitted to keep the record compact.

Sequence. This is the polypeptide sequence — one letter per residue, N-terminus first. Length ranges from a few dozen residues for small domains to over a thousand for large multi-domain proteins.